Protein AF-A0A382NNG7-F1 (afdb_monomer_lite)

Organism: NCBI:txid408172

Structure (mmCIF, N/CA/C/O backbone):
data_AF-A0A382NNG7-F1
#
_entry.id   AF-A0A382NNG7-F1
#
loop_
_atom_site.group_PDB
_atom_site.id
_atom_site.type_symbol
_atom_site.label_atom_id
_atom_site.label_alt_id
_atom_site.label_comp_id
_atom_site.label_asym_id
_atom_site.label_entity_id
_atom_site.label_seq_id
_atom_site.pdbx_PDB_ins_code
_atom_site.Cartn_x
_atom_site.Cartn_y
_atom_site.Cartn_z
_atom_site.occupancy
_atom_site.B_iso_or_equiv
_atom_site.auth_seq_id
_atom_site.auth_comp_id
_atom_site.auth_asym_id
_atom_site.auth_atom_id
_atom_site.pdbx_PDB_model_num
ATOM 1 N N . MET A 1 1 ? 21.053 -4.428 -17.472 1.00 77.94 1 MET A N 1
ATOM 2 C CA . MET A 1 1 ? 19.817 -5.026 -16.917 1.00 77.94 1 MET A CA 1
ATOM 3 C C . MET A 1 1 ? 18.691 -4.025 -17.130 1.00 77.94 1 MET A C 1
ATOM 5 O O . MET A 1 1 ? 18.977 -2.843 -16.992 1.00 77.94 1 MET A O 1
ATOM 9 N N . ARG A 1 2 ? 17.483 -4.437 -17.545 1.00 84.69 2 ARG A N 1
ATOM 10 C CA . ARG A 1 2 ? 16.377 -3.497 -17.816 1.00 84.69 2 ARG A CA 1
ATOM 11 C C . ARG A 1 2 ? 15.670 -3.137 -16.511 1.00 84.69 2 ARG A C 1
ATOM 13 O O . ARG A 1 2 ? 14.745 -3.828 -16.095 1.00 84.69 2 ARG A O 1
ATOM 20 N N . TRP A 1 3 ? 16.145 -2.090 -15.847 1.00 85.19 3 TRP A N 1
ATOM 21 C CA . TRP A 1 3 ? 15.616 -1.666 -14.549 1.00 85.19 3 TRP A CA 1
ATOM 22 C C . TRP A 1 3 ? 14.172 -1.163 -14.612 1.00 85.19 3 TRP A C 1
ATOM 24 O O . TRP A 1 3 ? 13.477 -1.276 -13.612 1.00 85.19 3 TRP A O 1
ATOM 34 N N . ASP A 1 4 ? 13.688 -0.728 -15.779 1.00 88.75 4 ASP A N 1
ATOM 35 C CA . ASP A 1 4 ? 12.279 -0.358 -15.976 1.00 88.75 4 ASP A CA 1
ATOM 36 C C . ASP A 1 4 ? 11.331 -1.550 -15.764 1.00 88.75 4 ASP A C 1
ATOM 38 O O . ASP A 1 4 ? 10.275 -1.409 -15.159 1.00 88.75 4 ASP A O 1
ATOM 42 N N . VAL A 1 5 ? 11.722 -2.754 -16.210 1.00 87.94 5 VAL A N 1
ATOM 43 C CA . VAL A 1 5 ? 10.926 -3.983 -16.015 1.00 87.94 5 VAL A CA 1
ATOM 44 C C . VAL A 1 5 ? 10.856 -4.322 -14.529 1.00 87.94 5 VAL A C 1
ATOM 46 O O . VAL A 1 5 ? 9.787 -4.599 -13.993 1.00 87.94 5 VAL A O 1
ATOM 49 N N . VAL A 1 6 ? 12.011 -4.267 -13.861 1.00 90.31 6 VAL A N 1
ATOM 50 C CA . VAL A 1 6 ? 12.125 -4.557 -12.430 1.00 90.31 6 VAL A CA 1
ATOM 51 C C . VAL A 1 6 ? 11.316 -3.537 -11.626 1.00 90.31 6 VAL A C 1
ATOM 53 O O . VAL A 1 6 ? 10.495 -3.922 -10.803 1.00 90.31 6 VAL A O 1
ATOM 56 N N . GLY A 1 7 ? 11.473 -2.243 -11.914 1.00 90.81 7 GLY A N 1
ATOM 57 C CA . GLY A 1 7 ? 10.728 -1.157 -11.279 1.00 90.81 7 GLY A CA 1
ATOM 58 C C . GLY A 1 7 ? 9.215 -1.291 -11.446 1.00 90.81 7 GLY A C 1
ATOM 59 O O . GLY A 1 7 ? 8.483 -1.079 -10.481 1.00 90.81 7 GLY A O 1
ATOM 60 N N . LEU A 1 8 ? 8.742 -1.724 -12.618 1.00 91.81 8 LEU A N 1
ATOM 61 C CA . LEU A 1 8 ? 7.321 -1.950 -12.869 1.00 91.81 8 LEU A CA 1
ATOM 62 C C . LEU A 1 8 ? 6.770 -3.092 -12.007 1.00 91.81 8 LEU A C 1
ATOM 64 O O . LEU A 1 8 ? 5.737 -2.925 -11.356 1.00 91.81 8 LEU A O 1
ATOM 68 N N . VAL A 1 9 ? 7.462 -4.236 -11.980 1.00 91.56 9 VAL A N 1
ATOM 69 C CA . VAL A 1 9 ? 7.053 -5.406 -11.185 1.00 91.56 9 VAL A CA 1
ATOM 70 C C . VAL A 1 9 ? 7.071 -5.067 -9.694 1.00 91.56 9 VAL A C 1
ATOM 72 O O . VAL A 1 9 ? 6.096 -5.333 -8.991 1.00 91.56 9 VAL A O 1
ATOM 75 N N . LEU A 1 10 ? 8.136 -4.419 -9.216 1.00 93.19 10 LEU A N 1
ATOM 76 C CA . LEU A 1 10 ? 8.247 -3.951 -7.833 1.00 93.19 10 LEU A CA 1
ATOM 77 C C . LEU A 1 10 ? 7.138 -2.957 -7.477 1.00 93.19 10 LEU A C 1
ATOM 79 O O . LEU A 1 10 ? 6.480 -3.110 -6.450 1.00 93.19 10 LEU A O 1
ATOM 83 N N . GLY A 1 11 ? 6.896 -1.967 -8.339 1.00 94.12 11 GLY A N 1
ATOM 84 C CA . GLY A 1 11 ? 5.879 -0.944 -8.130 1.00 94.12 11 GLY A CA 1
ATOM 85 C C . GLY A 1 11 ? 4.480 -1.537 -7.988 1.00 94.12 11 GLY A C 1
ATOM 86 O O . GLY A 1 11 ? 3.764 -1.199 -7.046 1.00 94.12 11 GLY A O 1
ATOM 87 N N . TRP A 1 12 ? 4.111 -2.480 -8.858 1.00 94.44 12 TRP A N 1
ATOM 88 C CA . TRP A 1 12 ? 2.844 -3.203 -8.737 1.00 94.44 12 TRP A CA 1
ATOM 89 C C . TRP A 1 12 ? 2.778 -4.083 -7.493 1.00 94.44 12 TRP A C 1
ATOM 91 O O . TRP A 1 12 ? 1.755 -4.084 -6.814 1.00 94.44 12 TRP A O 1
ATOM 101 N N . THR A 1 13 ? 3.863 -4.779 -7.157 1.00 94.31 13 THR A N 1
ATOM 102 C CA . THR A 1 13 ? 3.916 -5.651 -5.975 1.00 94.31 13 THR A CA 1
ATOM 103 C C . THR A 1 13 ? 3.663 -4.852 -4.694 1.00 94.31 13 THR A C 1
ATOM 105 O O . THR A 1 13 ? 2.792 -5.203 -3.902 1.00 94.31 13 THR A O 1
ATOM 108 N N . ILE A 1 14 ? 4.360 -3.725 -4.520 1.00 94.94 14 ILE A N 1
ATOM 109 C CA . ILE A 1 14 ? 4.211 -2.847 -3.348 1.00 94.94 14 ILE A CA 1
ATOM 110 C C . ILE A 1 14 ? 2.824 -2.202 -3.319 1.00 94.94 14 ILE A C 1
ATOM 112 O O . ILE A 1 14 ? 2.212 -2.090 -2.257 1.00 94.94 14 ILE A O 1
ATOM 116 N N . ARG A 1 15 ? 2.297 -1.805 -4.483 1.00 95.31 15 ARG A N 1
ATOM 117 C CA . ARG A 1 15 ? 0.961 -1.211 -4.584 1.00 95.31 15 ARG A CA 1
ATOM 118 C C . ARG A 1 15 ? -0.131 -2.190 -4.164 1.00 95.31 15 ARG A C 1
ATOM 120 O O . ARG A 1 15 ? -1.057 -1.797 -3.461 1.00 95.31 15 ARG A O 1
ATOM 127 N N . LEU A 1 16 ? -0.021 -3.453 -4.577 1.00 95.75 16 LEU A N 1
ATOM 128 C CA . LEU A 1 16 ? -1.007 -4.486 -4.261 1.00 95.75 16 LEU A CA 1
ATOM 129 C C . LEU A 1 16 ? -1.053 -4.826 -2.768 1.00 95.75 16 LEU A C 1
ATOM 131 O O . LEU A 1 16 ? -2.104 -5.237 -2.292 1.00 95.75 16 LEU A O 1
ATOM 135 N N . ILE A 1 17 ? 0.018 -4.574 -2.009 1.00 95.06 17 ILE A N 1
ATOM 136 C CA . ILE A 1 17 ? 0.030 -4.742 -0.544 1.00 95.06 17 ILE A CA 1
ATOM 137 C C . ILE A 1 17 ? -0.925 -3.789 0.172 1.00 95.06 17 ILE A C 1
ATOM 139 O O . ILE A 1 17 ? -1.417 -4.114 1.251 1.00 95.06 17 ILE A O 1
ATOM 143 N N . ALA A 1 18 ? -1.268 -2.653 -0.435 1.00 96.50 18 ALA A N 1
ATOM 144 C CA . ALA A 1 18 ? -2.287 -1.785 0.136 1.00 96.50 18 ALA A CA 1
ATOM 145 C C . ALA A 1 18 ? -3.639 -2.509 0.293 1.00 96.50 18 ALA A C 1
ATOM 147 O O . ALA A 1 18 ? -4.379 -2.192 1.214 1.00 96.50 18 ALA A O 1
ATOM 148 N N . LEU A 1 19 ? -3.956 -3.506 -0.545 1.00 97.19 19 LEU A N 1
ATOM 149 C CA . LEU A 1 19 ? -5.221 -4.244 -0.464 1.00 97.19 19 LEU A CA 1
ATOM 150 C C . LEU A 1 19 ? -5.380 -5.048 0.836 1.00 97.19 19 LEU A C 1
ATOM 152 O O . LEU A 1 19 ? -6.352 -4.791 1.546 1.00 97.19 19 LEU A O 1
ATOM 156 N N . PRO A 1 20 ? -4.478 -5.983 1.203 1.00 96.75 20 PRO A N 1
ATOM 157 C CA . PRO A 1 20 ? -4.595 -6.681 2.479 1.00 96.75 20 PRO A CA 1
ATOM 158 C C . PRO A 1 20 ? -4.517 -5.722 3.675 1.00 96.75 20 PRO A C 1
ATOM 160 O O . PRO A 1 20 ? -5.237 -5.926 4.644 1.00 96.75 20 PRO A O 1
ATOM 163 N N . LEU A 1 21 ? -3.733 -4.639 3.601 1.00 96.75 21 LEU A N 1
ATOM 164 C CA . LEU A 1 21 ? -3.693 -3.628 4.667 1.00 96.75 21 LEU A CA 1
ATOM 165 C C . LEU A 1 21 ? -5.041 -2.922 4.851 1.00 96.75 21 LEU A C 1
ATOM 167 O O . LEU A 1 21 ? -5.499 -2.754 5.977 1.00 96.75 21 LEU A O 1
ATOM 171 N N . LEU A 1 22 ? -5.701 -2.542 3.754 1.00 97.62 22 LEU A N 1
ATOM 172 C CA . LEU A 1 22 ? -7.036 -1.943 3.793 1.00 97.62 22 LEU A CA 1
ATOM 173 C C . LEU A 1 22 ? -8.107 -2.944 4.240 1.00 97.62 22 LEU A C 1
ATOM 175 O O . LEU A 1 22 ? -9.073 -2.555 4.891 1.00 97.62 22 LEU A O 1
ATOM 179 N N . PHE A 1 23 ? -7.933 -4.228 3.922 1.00 98.00 23 PHE A N 1
ATOM 180 C CA . PHE A 1 23 ? -8.820 -5.283 4.401 1.00 98.00 23 PHE A CA 1
ATOM 181 C C . PHE A 1 23 ? -8.739 -5.432 5.924 1.00 98.00 23 PHE A C 1
ATOM 183 O O . PHE A 1 23 ? -9.768 -5.418 6.596 1.00 98.00 23 PHE A O 1
ATOM 190 N N . VAL A 1 24 ? -7.525 -5.507 6.481 1.00 96.31 24 VAL A N 1
ATOM 191 C CA . VAL A 1 24 ? -7.338 -5.585 7.938 1.00 96.31 24 VAL A CA 1
ATOM 192 C C . VAL A 1 24 ? -7.755 -4.278 8.618 1.00 96.31 24 VAL A C 1
ATOM 194 O O . VAL A 1 24 ? -8.390 -4.328 9.664 1.00 96.31 24 VAL A O 1
ATOM 197 N N . PHE A 1 25 ? -7.511 -3.119 7.998 1.00 97.25 25 PHE A N 1
ATOM 198 C CA . PHE A 1 25 ? -8.062 -1.839 8.453 1.00 97.25 25 PHE A CA 1
ATOM 199 C C . PHE A 1 25 ? -9.588 -1.889 8.581 1.00 97.25 25 PHE A C 1
ATOM 201 O O . PHE A 1 25 ? -10.119 -1.511 9.619 1.00 97.25 25 PHE A O 1
ATOM 208 N N . ALA A 1 26 ? -10.295 -2.363 7.550 1.00 97.62 26 ALA A N 1
ATOM 209 C CA . ALA A 1 26 ? -11.751 -2.451 7.576 1.00 97.62 26 ALA A CA 1
ATOM 210 C C . ALA A 1 26 ? -12.234 -3.416 8.666 1.00 97.62 26 ALA A C 1
ATOM 212 O O . ALA A 1 26 ? -13.162 -3.094 9.398 1.00 97.62 26 ALA A O 1
ATOM 213 N N . TYR A 1 27 ? -11.577 -4.568 8.810 1.00 96.81 27 TYR A N 1
ATOM 214 C CA . TYR A 1 27 ? -11.884 -5.526 9.871 1.00 96.81 27 TYR A CA 1
ATOM 215 C C . TYR A 1 27 ? -11.699 -4.918 11.272 1.00 96.81 27 TYR A C 1
ATOM 217 O O . TYR A 1 27 ? -12.607 -4.971 12.099 1.00 96.81 27 TYR A O 1
ATOM 225 N N . SER A 1 28 ? -10.554 -4.280 11.509 1.00 95.31 28 SER A N 1
ATOM 226 C CA . SER A 1 28 ? -10.201 -3.605 12.762 1.00 95.31 28 SER A CA 1
ATOM 227 C C . SER A 1 28 ? -11.175 -2.467 13.093 1.00 95.31 28 SER A C 1
ATOM 229 O O . SER A 1 28 ? -11.708 -2.388 14.195 1.00 95.31 28 SER A O 1
ATOM 231 N N . ALA A 1 29 ? -11.515 -1.644 12.098 1.00 96.06 29 ALA A N 1
ATOM 232 C CA . ALA A 1 29 ? -12.445 -0.528 12.247 1.00 96.06 29 ALA A CA 1
ATOM 233 C C . ALA A 1 29 ? -13.878 -0.969 12.596 1.00 96.06 29 ALA A C 1
ATOM 235 O O . ALA A 1 29 ? -14.600 -0.216 13.246 1.00 96.06 29 ALA A O 1
ATOM 236 N N . LEU A 1 30 ? -14.286 -2.164 12.155 1.00 95.81 30 LEU A N 1
ATOM 237 C CA . LEU A 1 30 ? -15.589 -2.767 12.454 1.00 95.81 30 LEU A CA 1
ATOM 238 C C . LEU A 1 30 ? -15.594 -3.570 13.764 1.00 95.81 30 LEU A C 1
ATOM 240 O O . LEU A 1 30 ? -16.649 -4.046 14.175 1.00 95.81 30 LEU A O 1
ATOM 244 N N . THR A 1 31 ? -14.437 -3.749 14.402 1.00 95.31 31 THR A N 1
ATOM 245 C CA . THR A 1 31 ? -14.313 -4.504 15.648 1.00 95.31 31 THR A CA 1
ATOM 246 C C . THR A 1 31 ? -14.476 -3.562 16.839 1.00 95.31 31 THR A C 1
ATOM 248 O O . THR A 1 31 ? -13.660 -2.662 17.042 1.00 95.31 31 THR A O 1
ATOM 251 N N . ASP A 1 32 ? -15.502 -3.799 17.663 1.00 86.69 32 ASP A N 1
ATOM 252 C CA . ASP A 1 32 ? -15.864 -2.931 18.799 1.00 86.69 32 ASP A CA 1
ATOM 253 C C . ASP A 1 32 ? -14.730 -2.735 19.824 1.00 86.69 32 ASP A C 1
ATOM 255 O O . ASP A 1 32 ? -14.679 -1.710 20.501 1.00 86.69 32 ASP A O 1
ATOM 259 N N . SER A 1 33 ? -13.809 -3.698 19.951 1.00 87.50 33 SER A N 1
ATOM 260 C CA . SER A 1 33 ? -12.680 -3.623 20.890 1.00 87.50 33 SER A CA 1
ATOM 261 C C . SER A 1 33 ? -11.512 -2.750 20.419 1.00 87.50 33 SER A C 1
ATOM 263 O O . SER A 1 33 ? -10.673 -2.391 21.239 1.00 87.50 33 SER A O 1
ATOM 265 N N . GLU A 1 34 ? -11.430 -2.434 19.125 1.00 88.12 34 GLU A N 1
ATOM 266 C CA . GLU A 1 34 ? -10.321 -1.678 18.524 1.00 88.12 34 GLU A CA 1
ATOM 267 C C . GLU A 1 34 ? -10.788 -0.294 18.053 1.00 88.12 34 GLU A C 1
ATOM 269 O O . GLU A 1 34 ? -10.230 0.734 18.444 1.00 88.12 34 GLU A O 1
ATOM 274 N N . GLY A 1 35 ? -11.852 -0.262 17.247 1.00 92.25 35 GLY A N 1
ATOM 275 C CA . GLY A 1 35 ? -12.435 0.960 16.706 1.00 92.25 35 GLY A CA 1
ATOM 276 C C . GLY A 1 35 ? -11.627 1.620 15.580 1.00 92.25 35 GLY A C 1
ATOM 277 O O . GLY A 1 35 ? -10.497 1.258 15.243 1.00 92.25 35 GLY A O 1
ATOM 278 N N . VAL A 1 36 ? -12.236 2.641 14.970 1.00 94.88 36 VAL A N 1
ATOM 279 C CA . VAL A 1 36 ? -11.710 3.308 13.764 1.00 94.88 36 VAL A CA 1
ATOM 280 C C . VAL A 1 36 ? -10.387 4.035 14.020 1.00 94.88 36 VAL A C 1
ATOM 282 O O . VAL A 1 36 ? -9.519 4.040 13.150 1.00 94.88 36 VAL A O 1
ATOM 285 N N . GLU A 1 37 ? -10.214 4.652 15.191 1.00 94.31 37 GLU A N 1
ATOM 286 C CA . GLU A 1 37 ? -9.004 5.418 15.520 1.00 94.31 37 GLU A CA 1
ATOM 287 C C . GLU A 1 37 ? -7.765 4.515 15.585 1.00 94.31 37 GLU A C 1
ATOM 289 O O . GLU A 1 37 ? -6.740 4.815 14.964 1.00 94.31 37 GLU A O 1
ATOM 294 N N . TYR A 1 38 ? -7.889 3.373 16.266 1.00 95.38 38 TYR A N 1
ATOM 295 C CA . TYR A 1 38 ? -6.842 2.360 16.338 1.00 95.38 38 TYR A CA 1
ATOM 296 C C . TYR A 1 38 ? -6.503 1.811 14.950 1.00 95.38 38 TYR A C 1
ATOM 298 O O . TYR A 1 38 ? -5.337 1.816 14.543 1.00 95.38 38 TYR A O 1
ATOM 306 N N . ALA A 1 39 ? -7.526 1.403 14.193 1.00 96.44 39 ALA A N 1
ATOM 307 C CA . ALA A 1 39 ? -7.362 0.873 12.846 1.00 96.44 39 ALA A CA 1
ATOM 308 C C . ALA A 1 39 ? -6.634 1.878 11.940 1.00 96.44 39 ALA A C 1
ATOM 310 O O . ALA A 1 39 ? -5.677 1.535 11.236 1.00 96.44 39 ALA A O 1
ATOM 311 N N . ALA A 1 40 ? -7.061 3.143 11.981 1.00 96.62 40 ALA A N 1
ATOM 312 C CA . ALA A 1 40 ? -6.506 4.212 11.166 1.00 96.62 40 ALA A CA 1
ATOM 313 C C . ALA A 1 40 ? -5.031 4.444 11.478 1.00 96.62 40 ALA A C 1
ATOM 315 O O . ALA A 1 40 ? -4.210 4.447 10.562 1.00 96.62 40 ALA A O 1
ATOM 316 N N . LYS A 1 41 ? -4.682 4.582 12.760 1.00 96.38 41 LYS A N 1
ATOM 317 C CA . LYS A 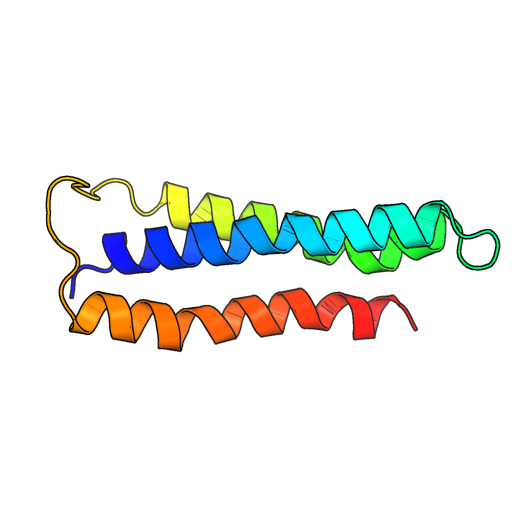1 41 ? -3.299 4.784 13.203 1.00 96.38 41 LYS A CA 1
ATOM 318 C C . LYS A 1 41 ? -2.388 3.616 12.812 1.00 96.38 41 LYS A C 1
ATOM 320 O O . LYS A 1 41 ? -1.240 3.842 12.435 1.00 96.38 41 LYS A O 1
ATOM 325 N N . THR A 1 42 ? -2.901 2.392 12.881 1.00 96.81 42 THR A N 1
ATOM 326 C CA . THR A 1 42 ? -2.116 1.168 12.688 1.00 96.81 42 THR A CA 1
ATOM 327 C C . THR A 1 42 ? -1.874 0.855 11.211 1.00 96.81 42 THR A C 1
ATOM 329 O O . THR A 1 42 ? -0.740 0.596 10.803 1.00 96.81 42 THR A O 1
ATOM 332 N N . TYR A 1 43 ? -2.922 0.908 10.384 1.00 97.62 43 TYR A N 1
ATOM 333 C CA . TYR A 1 43 ? -2.877 0.357 9.025 1.00 97.62 43 TYR A CA 1
ATOM 334 C C . TYR A 1 43 ? -2.801 1.416 7.920 1.00 97.62 43 TYR A C 1
ATOM 336 O O . TYR A 1 43 ? -2.159 1.170 6.894 1.00 97.62 43 TYR A O 1
ATOM 344 N N . LEU A 1 44 ? -3.403 2.603 8.096 1.00 96.81 44 LEU A N 1
ATOM 345 C CA . LEU A 1 44 ? -3.428 3.611 7.025 1.00 96.81 44 LEU A CA 1
ATOM 346 C C . LEU A 1 44 ? -2.044 4.164 6.666 1.00 96.81 44 LEU A C 1
ATOM 348 O O . LEU A 1 44 ? -1.790 4.293 5.468 1.00 96.81 44 LEU A O 1
ATOM 352 N N . PRO A 1 45 ? -1.120 4.447 7.610 1.00 97.19 45 PRO A N 1
ATOM 353 C CA . PRO A 1 45 ? 0.224 4.898 7.250 1.00 97.19 45 PRO A CA 1
ATOM 354 C C . PRO A 1 45 ? 0.949 3.900 6.343 1.00 97.19 45 PRO A C 1
ATOM 356 O O . PRO A 1 45 ? 1.533 4.292 5.335 1.00 97.19 45 PRO A O 1
ATOM 359 N N . SER A 1 46 ? 0.845 2.605 6.660 1.00 97.12 46 SER A N 1
ATOM 360 C CA . SER A 1 46 ? 1.412 1.525 5.848 1.00 97.12 46 SER A CA 1
ATOM 361 C C . SER A 1 46 ? 0.737 1.450 4.470 1.00 97.12 46 SER A C 1
ATOM 363 O O . SER A 1 46 ? 1.420 1.449 3.445 1.00 97.12 46 SER A O 1
ATOM 365 N N . ALA A 1 47 ? -0.600 1.501 4.414 1.00 97.56 47 ALA A N 1
ATOM 366 C CA . ALA A 1 47 ? -1.350 1.433 3.158 1.00 97.56 47 ALA A CA 1
ATOM 367 C C . ALA A 1 47 ? -1.049 2.619 2.225 1.00 97.56 47 ALA A C 1
ATOM 369 O O . ALA A 1 47 ? -0.790 2.430 1.034 1.00 97.56 47 ALA A O 1
ATOM 370 N N . VAL A 1 48 ? -1.034 3.843 2.761 1.00 97.94 48 VAL A N 1
ATOM 371 C CA . VAL A 1 48 ? -0.703 5.058 2.004 1.00 97.94 48 VAL A CA 1
ATOM 372 C C . VAL A 1 48 ? 0.733 4.992 1.496 1.00 97.94 48 VAL A C 1
ATOM 374 O O . VAL A 1 48 ? 0.976 5.275 0.323 1.00 97.94 48 VAL A O 1
ATOM 377 N N . LEU A 1 49 ? 1.680 4.562 2.334 1.00 97.06 49 LEU A N 1
ATOM 378 C CA . LEU A 1 49 ? 3.075 4.427 1.929 1.00 97.06 49 LEU A CA 1
ATOM 379 C C . LEU A 1 49 ? 3.241 3.395 0.802 1.00 97.06 49 LEU A C 1
ATOM 381 O O . LEU A 1 49 ? 3.917 3.684 -0.186 1.00 97.06 49 LEU A O 1
ATOM 385 N N . SER A 1 50 ? 2.566 2.244 0.890 1.00 97.06 50 SER A N 1
ATOM 386 C CA . SER A 1 50 ? 2.502 1.249 -0.191 1.00 97.06 50 SER A CA 1
ATOM 387 C C . SER A 1 50 ? 1.998 1.851 -1.504 1.00 97.06 50 SER A C 1
ATOM 389 O O . SER A 1 50 ? 2.594 1.637 -2.561 1.00 97.06 50 SER A O 1
ATOM 391 N N . LEU A 1 51 ? 0.919 2.635 -1.461 1.00 97.38 51 LEU A N 1
ATOM 392 C CA . LEU A 1 51 ? 0.361 3.268 -2.657 1.00 97.38 51 LEU A CA 1
ATOM 393 C C . LEU A 1 51 ? 1.314 4.306 -3.258 1.00 97.38 51 LEU A C 1
ATOM 395 O O . LEU A 1 51 ? 1.517 4.306 -4.473 1.00 97.38 51 LEU A O 1
ATOM 399 N N . VAL A 1 52 ? 1.916 5.163 -2.429 1.00 96.94 52 VAL A N 1
ATOM 400 C CA . VAL A 1 52 ? 2.826 6.229 -2.876 1.00 96.94 52 VAL A CA 1
ATOM 401 C C . VAL A 1 52 ? 4.114 5.648 -3.456 1.00 96.94 52 VAL A C 1
ATOM 403 O O . VAL A 1 52 ? 4.510 6.021 -4.564 1.00 96.94 52 VAL A O 1
ATOM 406 N N . LEU A 1 53 ? 4.755 4.708 -2.755 1.00 95.38 53 LEU A N 1
ATOM 407 C CA . LEU A 1 53 ? 5.986 4.065 -3.223 1.00 95.38 53 LEU A CA 1
ATOM 408 C C . LEU A 1 53 ? 5.728 3.222 -4.475 1.00 95.38 53 LEU A C 1
ATOM 410 O O . LEU A 1 53 ? 6.460 3.338 -5.460 1.00 95.38 53 LEU A O 1
ATOM 414 N N . GLY A 1 54 ? 4.653 2.430 -4.467 1.00 95.00 54 GLY A N 1
ATOM 415 C CA . GLY A 1 54 ? 4.244 1.620 -5.609 1.00 95.00 54 GLY A CA 1
ATOM 416 C C . GLY A 1 54 ? 3.966 2.471 -6.848 1.00 95.00 54 GLY A C 1
ATOM 417 O O . GLY A 1 54 ? 4.526 2.220 -7.916 1.00 95.00 54 GLY A O 1
ATOM 418 N N . GLN A 1 55 ? 3.166 3.535 -6.709 1.00 95.44 55 GLN A N 1
ATOM 419 C CA . GLN A 1 55 ? 2.879 4.458 -7.810 1.00 95.44 55 GLN A CA 1
ATOM 420 C C . GLN A 1 55 ? 4.140 5.173 -8.307 1.00 95.44 55 GLN A C 1
ATOM 422 O O . GLN A 1 55 ? 4.292 5.343 -9.518 1.00 95.44 55 GLN A O 1
ATOM 427 N N . SER A 1 56 ? 5.048 5.575 -7.414 1.00 93.75 56 SER A N 1
ATOM 428 C CA . SER A 1 56 ? 6.306 6.230 -7.796 1.00 93.75 56 SER A CA 1
ATOM 429 C C . SER A 1 56 ? 7.171 5.315 -8.666 1.00 93.75 56 SER A C 1
ATOM 431 O O . SER A 1 56 ? 7.614 5.730 -9.735 1.00 93.75 56 SER A O 1
ATOM 433 N N . LEU A 1 57 ? 7.332 4.045 -8.281 1.00 92.00 57 LEU A N 1
ATOM 434 C CA . LEU A 1 57 ? 8.085 3.052 -9.057 1.00 92.00 57 LEU A CA 1
ATOM 435 C C . LEU A 1 57 ? 7.447 2.757 -10.420 1.00 92.00 57 LEU A C 1
ATOM 437 O O . LEU A 1 57 ? 8.147 2.727 -11.435 1.00 92.00 57 LEU A O 1
ATOM 441 N N . VAL A 1 58 ? 6.117 2.620 -10.476 1.00 92.06 58 VAL A N 1
ATOM 442 C CA . VAL A 1 58 ? 5.402 2.465 -11.755 1.00 92.06 58 VAL A CA 1
ATOM 443 C C . VAL A 1 58 ? 5.604 3.698 -12.644 1.00 92.06 58 VAL A C 1
ATOM 445 O O . VAL A 1 58 ? 5.871 3.564 -13.834 1.00 92.06 58 VAL A O 1
ATOM 448 N N . SER A 1 59 ? 5.546 4.903 -12.071 1.00 89.12 59 SER A N 1
ATOM 449 C CA . SER A 1 59 ? 5.685 6.165 -12.816 1.00 89.12 59 SER A CA 1
ATOM 450 C C . SER A 1 59 ? 7.098 6.408 -13.350 1.00 89.12 59 SER A C 1
ATOM 452 O O . SER A 1 59 ? 7.260 7.136 -14.329 1.00 89.12 59 SER A O 1
ATOM 454 N N . LEU A 1 60 ? 8.114 5.821 -12.714 1.00 88.25 60 LEU A N 1
ATOM 455 C CA . LEU A 1 60 ? 9.503 5.866 -13.173 1.00 88.25 60 LEU A CA 1
ATOM 456 C C . LEU A 1 60 ? 9.792 4.833 -14.273 1.00 88.25 60 LEU A C 1
ATOM 458 O O . LEU A 1 60 ? 10.753 4.995 -15.015 1.00 88.25 60 LEU A O 1
ATOM 462 N N . SER A 1 61 ? 8.926 3.832 -14.455 1.00 85.81 61 SER A N 1
ATOM 463 C CA . SER A 1 61 ? 9.114 2.717 -15.400 1.00 85.81 61 SER A CA 1
ATOM 464 C C . SER A 1 61 ? 8.585 3.014 -16.820 1.00 85.81 61 SER A C 1
ATOM 466 O O . SER A 1 61 ? 8.113 2.123 -17.525 1.00 85.81 61 SER A O 1
ATOM 468 N N . LYS A 1 62 ? 8.643 4.283 -17.253 1.00 70.06 62 LYS A N 1
ATOM 469 C CA . LYS A 1 62 ? 7.978 4.822 -18.464 1.00 70.06 62 LYS A CA 1
ATOM 470 C C . LYS A 1 62 ? 8.410 4.200 -19.796 1.00 70.06 62 LYS A C 1
ATOM 472 O O . LYS A 1 62 ? 7.652 4.286 -20.754 1.00 70.06 62 LYS A O 1
ATOM 477 N N . ASN A 1 63 ? 9.589 3.582 -19.867 1.00 68.06 63 ASN A N 1
ATOM 478 C CA . ASN A 1 63 ? 10.124 2.987 -21.100 1.00 68.06 63 ASN A CA 1
ATOM 479 C C . ASN A 1 63 ? 9.890 1.468 -21.188 1.00 68.06 63 ASN A C 1
ATOM 481 O O . ASN A 1 63 ? 10.576 0.765 -21.935 1.00 68.06 63 ASN A O 1
ATOM 485 N N . TYR A 1 64 ? 8.955 0.933 -20.399 1.00 68.62 64 TYR A N 1
ATOM 486 C CA . TYR A 1 64 ? 8.606 -0.479 -20.463 1.00 68.62 64 TYR A CA 1
ATOM 487 C C . TYR A 1 64 ? 7.850 -0.810 -21.755 1.00 68.62 64 TYR A C 1
ATOM 489 O O . TYR A 1 64 ? 6.690 -0.444 -21.932 1.00 68.62 64 TYR A O 1
ATOM 497 N N . ASP A 1 65 ? 8.505 -1.564 -22.633 1.00 68.44 65 ASP A N 1
ATOM 498 C CA . ASP A 1 65 ? 7.855 -2.235 -23.753 1.00 68.44 65 ASP A CA 1
ATOM 499 C C . ASP A 1 65 ? 7.246 -3.567 -23.284 1.00 68.44 65 ASP A C 1
ATOM 501 O O . ASP A 1 65 ? 7.960 -4.560 -23.084 1.00 68.44 65 ASP A O 1
ATOM 505 N N . SER A 1 66 ? 5.924 -3.580 -23.100 1.00 61.94 66 SER A N 1
ATOM 506 C CA . SER A 1 66 ? 5.147 -4.742 -22.651 1.00 61.94 66 SER A CA 1
ATOM 507 C C . SER A 1 66 ? 5.096 -5.888 -23.656 1.00 61.94 66 SER A C 1
ATOM 509 O O . SER A 1 66 ? 4.729 -7.000 -23.279 1.00 61.94 66 SER A O 1
ATOM 511 N N . SER A 1 67 ? 5.496 -5.646 -24.908 1.00 63.00 67 SER A N 1
ATOM 512 C CA . SER A 1 67 ? 5.575 -6.682 -25.941 1.00 63.00 67 SER A CA 1
ATOM 513 C C . SER A 1 67 ? 6.808 -7.580 -25.788 1.00 63.00 67 SER A C 1
ATOM 515 O O . SER A 1 67 ? 6.854 -8.696 -26.310 1.00 63.00 67 SER A O 1
ATOM 517 N N . SER A 1 68 ? 7.812 -7.119 -25.039 1.00 65.31 68 SER A N 1
ATOM 518 C CA . SER A 1 68 ? 9.065 -7.844 -24.838 1.00 65.31 68 SER A CA 1
ATOM 519 C C . SER A 1 68 ? 8.973 -8.833 -23.667 1.00 65.31 68 SER A C 1
ATOM 521 O O . SER A 1 68 ? 8.627 -8.464 -22.546 1.00 65.31 68 SER A O 1
ATOM 523 N N . ARG A 1 69 ? 9.335 -10.106 -23.896 1.00 71.06 69 ARG A N 1
ATOM 524 C CA . ARG A 1 69 ? 9.437 -11.108 -22.816 1.00 71.06 69 ARG A CA 1
ATOM 525 C C . ARG A 1 69 ? 10.410 -10.635 -21.731 1.00 71.06 69 ARG A C 1
ATOM 527 O O . ARG A 1 69 ? 11.538 -10.234 -22.031 1.00 71.06 69 ARG A O 1
ATOM 534 N N . VAL A 1 70 ? 9.991 -10.760 -20.471 1.00 70.94 70 VAL A N 1
ATOM 535 C CA . VAL A 1 70 ? 10.868 -10.599 -19.303 1.00 70.94 70 VAL A CA 1
ATOM 536 C C . VAL A 1 70 ? 11.987 -11.633 -19.392 1.00 70.94 70 VAL A C 1
ATOM 538 O O . VAL A 1 70 ? 11.731 -12.817 -19.612 1.00 70.94 70 VAL A O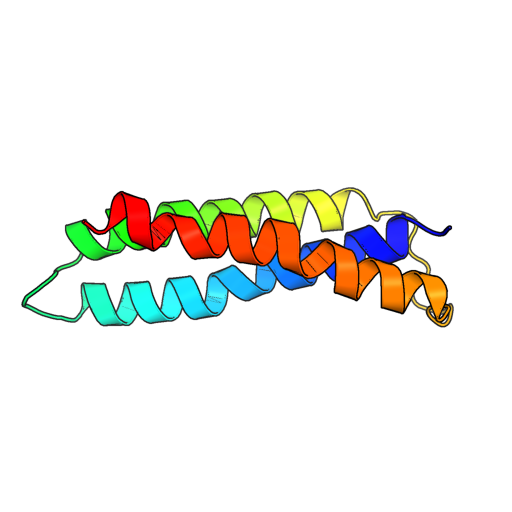 1
ATOM 541 N N . ARG A 1 71 ? 13.239 -11.188 -19.251 1.00 81.88 71 ARG A N 1
ATOM 542 C CA . ARG A 1 71 ? 14.395 -12.098 -19.227 1.00 81.88 71 ARG A CA 1
ATOM 543 C C . ARG A 1 71 ? 14.538 -12.705 -17.831 1.00 81.88 71 ARG A C 1
ATOM 545 O O . ARG A 1 71 ? 14.314 -12.003 -16.851 1.00 81.88 71 ARG A O 1
ATOM 552 N N . ASP A 1 72 ? 15.022 -13.942 -17.721 1.00 86.88 72 ASP A N 1
ATOM 553 C CA . ASP A 1 72 ? 15.133 -14.664 -16.434 1.00 86.88 72 ASP A CA 1
ATOM 554 C C . ASP A 1 72 ? 15.852 -13.862 -15.334 1.00 86.88 72 ASP A C 1
ATOM 556 O O . ASP A 1 72 ? 15.426 -13.838 -14.182 1.00 86.88 72 ASP A O 1
ATOM 560 N N . ARG A 1 73 ? 16.894 -13.102 -15.698 1.00 87.25 73 ARG A N 1
ATOM 561 C CA . ARG A 1 73 ? 17.619 -12.211 -14.772 1.00 87.25 73 ARG A CA 1
ATOM 562 C C . ARG A 1 73 ? 16.765 -11.070 -14.196 1.00 87.25 73 ARG A C 1
ATOM 564 O O . ARG A 1 73 ? 16.999 -10.645 -13.073 1.00 87.25 73 ARG A O 1
ATOM 571 N N . GLU A 1 74 ? 15.812 -10.545 -14.967 1.00 89.19 74 GLU A N 1
ATOM 572 C CA . GLU A 1 74 ? 14.914 -9.456 -14.552 1.00 89.19 74 GLU A CA 1
ATOM 573 C C . GLU A 1 74 ? 13.825 -10.003 -13.629 1.00 89.19 74 GLU A C 1
ATOM 575 O O . GLU A 1 74 ? 13.523 -9.384 -12.612 1.00 89.19 74 GLU A O 1
ATOM 580 N N . ALA A 1 75 ? 13.306 -11.198 -13.928 1.00 88.06 75 ALA A N 1
ATOM 581 C CA . ALA A 1 75 ? 12.389 -11.910 -13.045 1.00 88.06 75 ALA A CA 1
ATOM 582 C C . ALA A 1 75 ? 13.054 -12.230 -11.697 1.00 88.06 75 ALA A C 1
ATOM 584 O O . ALA A 1 75 ? 12.513 -11.880 -10.650 1.00 88.06 75 ALA A O 1
ATOM 585 N N . PHE A 1 76 ? 14.264 -12.800 -11.715 1.00 90.06 76 PHE A N 1
ATOM 586 C CA . PHE A 1 76 ? 15.015 -13.106 -10.497 1.00 90.06 76 PHE A CA 1
ATOM 587 C C . PHE A 1 76 ? 15.302 -11.851 -9.661 1.00 90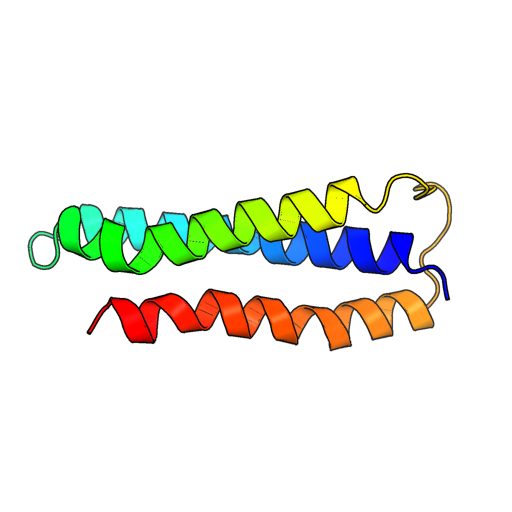.06 76 PHE A C 1
ATOM 589 O O . PHE A 1 76 ? 15.052 -11.841 -8.457 1.00 90.06 76 PHE A O 1
ATOM 596 N N . ALA A 1 77 ? 15.759 -10.766 -10.298 1.00 91.62 77 ALA A N 1
ATOM 597 C CA . ALA A 1 77 ? 15.998 -9.497 -9.614 1.00 91.62 77 ALA A CA 1
ATOM 598 C C . ALA A 1 77 ? 14.713 -8.909 -9.010 1.00 91.62 77 ALA A C 1
ATOM 600 O O . ALA A 1 77 ? 14.744 -8.412 -7.890 1.00 91.62 77 ALA A O 1
ATOM 601 N N . SER A 1 78 ? 13.583 -8.993 -9.718 1.00 90.69 78 SER A N 1
ATOM 602 C CA . SER A 1 78 ? 12.292 -8.492 -9.226 1.00 90.69 78 SER A CA 1
ATOM 603 C C . SER A 1 78 ? 11.806 -9.269 -8.008 1.00 90.69 78 SER A C 1
ATOM 605 O O . SER A 1 78 ? 11.329 -8.664 -7.053 1.00 90.69 78 SER A O 1
ATOM 607 N N . VAL A 1 79 ? 11.970 -10.596 -8.006 1.00 90.81 79 VAL A N 1
ATOM 608 C CA . VAL A 1 79 ? 11.635 -11.430 -6.846 1.00 90.81 79 VAL A CA 1
ATOM 609 C C . VAL A 1 79 ? 12.548 -11.087 -5.672 1.00 90.81 79 VAL A C 1
ATOM 611 O O . VAL A 1 79 ? 12.049 -10.784 -4.595 1.00 90.81 79 VAL A O 1
ATOM 614 N N . ALA A 1 80 ? 13.868 -11.062 -5.874 1.00 92.81 80 ALA A N 1
ATOM 615 C CA . ALA A 1 80 ? 14.824 -10.788 -4.800 1.00 92.81 80 ALA A CA 1
ATOM 616 C C . ALA A 1 80 ? 14.644 -9.386 -4.189 1.00 92.81 80 ALA A C 1
ATOM 618 O O . ALA A 1 80 ? 14.664 -9.231 -2.970 1.00 92.81 80 ALA A O 1
ATOM 619 N N . LEU A 1 81 ? 14.436 -8.366 -5.027 1.00 92.88 81 LEU A N 1
ATOM 620 C CA . LEU A 1 81 ? 14.268 -6.982 -4.579 1.00 92.88 81 LEU A CA 1
ATOM 621 C C . LEU A 1 81 ? 12.861 -6.686 -4.068 1.00 92.88 81 LEU A C 1
ATOM 623 O O . LEU A 1 81 ? 12.708 -5.757 -3.284 1.00 92.88 81 LEU A O 1
ATOM 627 N N . GLY A 1 82 ? 11.849 -7.453 -4.483 1.00 91.44 82 GLY A N 1
ATOM 628 C CA . GLY A 1 82 ? 10.454 -7.258 -4.087 1.00 91.44 82 GLY A CA 1
ATOM 629 C C . GLY A 1 82 ? 10.254 -7.389 -2.592 1.00 91.44 82 GLY A C 1
ATOM 630 O O . GLY A 1 82 ? 9.592 -6.552 -1.991 1.00 91.44 82 GLY A O 1
ATOM 631 N N . TRP A 1 83 ? 10.886 -8.382 -1.973 1.00 91.81 83 TRP A N 1
ATOM 632 C CA . TRP A 1 83 ? 10.690 -8.670 -0.554 1.00 91.81 83 TRP A CA 1
ATOM 633 C C . TRP A 1 83 ? 11.136 -7.544 0.379 1.00 91.81 83 TRP A C 1
ATOM 635 O O . TRP A 1 83 ? 10.500 -7.335 1.405 1.00 91.81 83 TRP A O 1
ATOM 645 N N . ILE A 1 84 ? 12.177 -6.787 0.029 1.00 93.25 84 ILE A N 1
ATOM 646 C CA . ILE A 1 84 ? 12.722 -5.730 0.896 1.00 93.25 84 ILE A CA 1
ATOM 647 C C . ILE A 1 84 ? 11.664 -4.650 1.218 1.00 93.25 84 ILE A C 1
ATOM 649 O O . ILE A 1 84 ? 11.338 -4.474 2.393 1.00 93.25 84 ILE A O 1
ATOM 653 N N . PRO A 1 85 ? 11.078 -3.941 0.232 1.00 92.06 85 PRO A N 1
ATOM 654 C CA . PRO A 1 85 ? 10.049 -2.940 0.493 1.00 92.06 85 PRO A CA 1
ATOM 655 C C . PRO A 1 85 ? 8.734 -3.556 0.984 1.00 92.06 85 PRO A C 1
ATOM 657 O O . PRO A 1 85 ? 8.054 -2.938 1.797 1.00 92.06 85 PRO A O 1
ATOM 660 N N . VAL A 1 86 ? 8.386 -4.768 0.536 1.00 9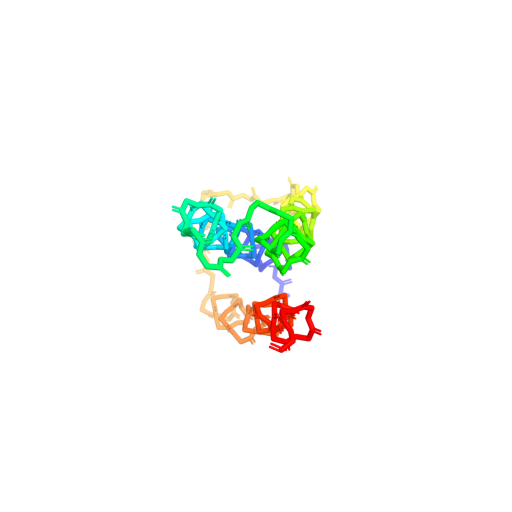4.12 86 VAL A N 1
ATOM 661 C CA . VAL A 1 86 ? 7.194 -5.505 0.997 1.00 94.12 86 VAL A CA 1
ATOM 662 C C . VAL A 1 86 ? 7.245 -5.710 2.511 1.00 94.12 86 VAL A C 1
ATOM 664 O O . VAL A 1 86 ? 6.305 -5.349 3.217 1.00 94.12 86 VAL A O 1
ATOM 667 N N . VAL A 1 87 ? 8.363 -6.239 3.012 1.00 95.12 87 VAL A N 1
ATOM 668 C CA . VAL A 1 87 ? 8.579 -6.471 4.443 1.00 95.12 87 VAL A CA 1
ATOM 669 C C . VAL A 1 87 ? 8.673 -5.147 5.192 1.00 95.12 87 VAL A C 1
ATOM 671 O O . VAL A 1 87 ? 8.057 -5.010 6.243 1.00 95.12 87 VAL A O 1
ATOM 674 N N . ALA A 1 88 ? 9.384 -4.154 4.652 1.00 94.25 88 ALA A N 1
ATOM 675 C CA . ALA A 1 88 ? 9.533 -2.856 5.307 1.00 94.25 88 ALA A CA 1
ATOM 676 C C . ALA A 1 88 ? 8.182 -2.161 5.543 1.00 94.25 88 ALA A C 1
ATOM 678 O O . ALA A 1 88 ? 7.913 -1.708 6.652 1.00 94.25 88 ALA A O 1
ATOM 679 N N . VAL A 1 89 ? 7.313 -2.109 4.527 1.00 95.06 89 VAL A N 1
ATOM 680 C CA . VAL A 1 89 ? 5.990 -1.481 4.660 1.00 95.06 89 VAL A CA 1
ATOM 681 C C . VAL A 1 89 ? 5.052 -2.351 5.497 1.00 95.06 89 VAL A C 1
ATOM 683 O O . VAL A 1 89 ? 4.365 -1.833 6.379 1.00 95.06 89 VAL A O 1
ATOM 686 N N . GLY A 1 90 ? 5.070 -3.671 5.287 1.00 93.69 90 GLY A N 1
ATOM 687 C CA . GLY A 1 90 ? 4.261 -4.627 6.045 1.00 93.69 90 GLY A CA 1
ATOM 688 C C . GLY A 1 90 ? 4.627 -4.721 7.528 1.00 93.69 90 GLY A C 1
ATOM 689 O O . GLY A 1 90 ? 3.800 -5.144 8.327 1.00 93.69 90 GLY A O 1
ATOM 690 N N . ALA A 1 91 ? 5.830 -4.291 7.916 1.00 95.31 91 ALA A N 1
ATOM 691 C CA . ALA A 1 91 ? 6.243 -4.256 9.311 1.00 95.31 91 ALA A CA 1
ATOM 692 C C . ALA A 1 91 ? 5.648 -3.068 10.086 1.00 95.31 91 ALA A C 1
ATOM 694 O O . ALA A 1 91 ? 5.487 -3.169 11.297 1.00 95.31 91 ALA A O 1
ATOM 695 N N . ILE A 1 92 ? 5.310 -1.956 9.416 1.00 95.94 92 ILE A N 1
ATOM 696 C CA . ILE A 1 92 ? 4.856 -0.700 10.050 1.00 95.94 92 ILE A CA 1
ATOM 697 C C . ILE A 1 92 ? 3.694 -0.899 11.043 1.00 95.94 92 ILE A C 1
ATOM 699 O O . ILE A 1 92 ? 3.787 -0.350 12.144 1.00 95.94 92 ILE A O 1
ATOM 703 N N . PRO A 1 93 ? 2.643 -1.686 10.733 1.00 95.62 93 PRO A N 1
ATOM 704 C CA . PRO A 1 93 ? 1.553 -1.941 11.672 1.00 95.62 93 PRO A CA 1
ATOM 705 C C . PRO A 1 93 ? 2.012 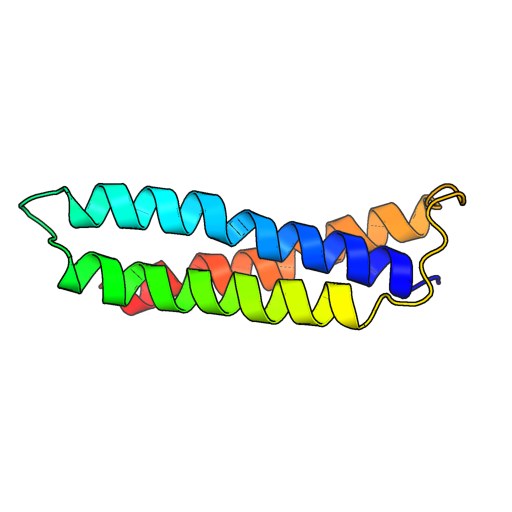-2.487 13.029 1.00 95.62 93 PRO A C 1
ATOM 707 O O . PRO A 1 93 ? 1.462 -2.084 14.045 1.00 95.62 93 PRO A O 1
ATOM 710 N N . TYR A 1 94 ? 3.064 -3.314 13.086 1.00 93.44 94 TYR A N 1
ATOM 711 C CA . TYR A 1 94 ? 3.581 -3.849 14.356 1.00 93.44 94 TYR A CA 1
ATOM 712 C C . TYR A 1 94 ? 4.207 -2.780 15.260 1.00 93.44 94 TYR A C 1
ATOM 714 O O . TYR A 1 94 ? 4.299 -2.978 16.465 1.00 93.44 94 TYR A O 1
ATOM 722 N N . TRP A 1 95 ? 4.641 -1.650 14.698 1.00 93.81 95 TRP A N 1
ATOM 723 C CA . TRP A 1 95 ? 5.205 -0.539 15.472 1.00 93.81 95 TRP A CA 1
ATOM 724 C C . TRP A 1 95 ? 4.139 0.469 15.895 1.00 93.81 95 TRP A C 1
ATOM 726 O O . TRP A 1 95 ? 4.260 1.093 16.946 1.00 93.81 95 TRP A O 1
ATOM 736 N N . LEU A 1 96 ? 3.117 0.668 15.059 1.00 93.38 96 LEU A N 1
ATOM 737 C CA . LEU A 1 96 ? 2.077 1.675 15.287 1.00 93.38 96 LEU A CA 1
ATOM 738 C C . LEU A 1 96 ? 0.864 1.133 16.050 1.00 93.38 96 LEU A C 1
ATOM 740 O O . LEU A 1 96 ? 0.168 1.924 16.693 1.00 93.38 96 LEU A O 1
ATOM 744 N N . GLY A 1 97 ? 0.639 -0.181 15.975 1.00 85.06 97 GLY A N 1
ATOM 745 C CA . GLY A 1 97 ? -0.487 -0.885 16.583 1.00 85.06 97 GLY A CA 1
ATOM 746 C C . GLY A 1 97 ? -0.347 -1.166 18.074 1.00 85.06 97 GLY A C 1
ATOM 747 O O . GLY A 1 97 ? -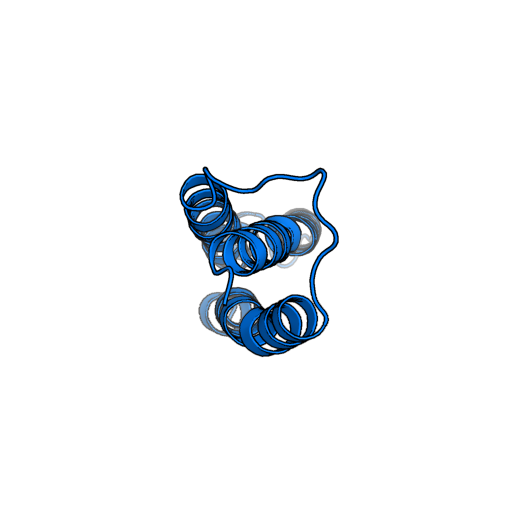1.371 -1.348 18.717 1.00 85.06 97 GLY A O 1
ATOM 748 N N . GLY A 1 98 ? 0.860 -1.107 18.646 1.00 72.06 98 GLY A N 1
ATOM 749 C CA . GLY A 1 98 ? 1.072 -1.334 20.084 1.00 72.06 98 GLY A CA 1
ATOM 750 C C . GLY A 1 98 ? 1.016 -2.801 20.491 1.00 72.06 98 GLY A C 1
ATOM 751 O O . GLY A 1 98 ? 0.004 -3.470 20.201 1.00 72.06 98 GLY A O 1
#

pLDDT: mean 90.6, std 8.61, range [61.94, 98.0]

Secondary structure (DSSP, 8-state):
--HHHHHHHHHHHHHHHHHHHHHHHHHHHT-TTTHHHHHHHHHHHHHHHHHHHHHHHHHH-TT--TTSPPPHHHHHHHHHHHHHHHHHHHHHHHHH--

Foldseek 3Di:
DLVLLLLLLLLVLLLCLLVVLVVVLVVQCPDPVRHNVLSCQQRVVLSVVSNVSSVVSNVVSVPDDPVDDDDPVSVVSSVVVNVPSSCVSVCRSVVRND

Sequence (98 aa):
MRWDVVGLVLGWTIRLIALPLLFVFAYSALTDSEGVEYAAKTYLPSAVLSLVLGQSLVSLSKNYDSSSRVRDREAFASVALGWIPVVAVGAIPYWLGG

Radius of gyration: 15.84 Å; chains: 1; bounding box: 36×21×47 Å